Protein AF-A0A3D4JL35-F1 (afdb_monomer_lite)

Radius of gyration: 19.4 Å; chains: 1; bounding box: 45×42×51 Å

pLDDT: mean 91.34, std 10.01, range [39.38, 97.75]

Structure (mmCIF, N/CA/C/O backbone):
data_AF-A0A3D4JL35-F1
#
_entry.id   AF-A0A3D4JL35-F1
#
loop_
_atom_site.group_PDB
_atom_site.id
_atom_site.type_symbol
_atom_site.label_atom_id
_atom_site.label_alt_id
_atom_site.label_comp_id
_atom_site.label_asym_id
_atom_site.label_entity_id
_atom_site.label_seq_id
_atom_site.pdbx_PDB_ins_code
_atom_site.Cartn_x
_atom_site.Cartn_y
_atom_site.Cartn_z
_atom_site.occupancy
_atom_site.B_iso_or_equiv
_atom_site.auth_seq_id
_atom_site.auth_comp_id
_atom_site.auth_asym_id
_atom_site.auth_atom_id
_atom_site.pdbx_PDB_model_num
ATOM 1 N N . MET A 1 1 ? 14.266 -3.239 -9.243 1.00 70.69 1 MET A N 1
ATOM 2 C CA . MET A 1 1 ? 14.000 -3.705 -10.626 1.00 70.69 1 MET A CA 1
ATOM 3 C C . MET A 1 1 ? 14.987 -4.742 -11.159 1.00 70.69 1 MET A C 1
ATOM 5 O O . MET A 1 1 ? 14.620 -5.455 -12.073 1.00 70.69 1 MET A O 1
ATOM 9 N N . ARG A 1 2 ? 16.216 -4.878 -10.637 1.00 76.56 2 ARG A N 1
ATOM 10 C CA . ARG A 1 2 ? 17.140 -5.923 -11.131 1.00 76.56 2 ARG A CA 1
ATOM 11 C C . ARG A 1 2 ? 16.780 -7.346 -10.683 1.00 76.56 2 ARG A C 1
ATOM 13 O O . ARG A 1 2 ? 17.240 -8.297 -11.294 1.00 76.56 2 ARG A O 1
ATOM 20 N N . MET A 1 3 ? 15.980 -7.467 -9.623 1.00 84.62 3 MET A N 1
ATOM 21 C CA . MET A 1 3 ? 15.571 -8.744 -9.025 1.00 84.62 3 MET A CA 1
ATOM 22 C C . MET A 1 3 ? 14.123 -9.144 -9.347 1.00 84.62 3 MET A C 1
ATOM 24 O O . MET A 1 3 ? 13.711 -10.226 -8.957 1.00 84.62 3 MET A O 1
ATOM 28 N N . ILE A 1 4 ? 13.348 -8.281 -10.016 1.00 88.88 4 ILE A N 1
ATOM 29 C CA . ILE A 1 4 ? 11.977 -8.611 -10.428 1.00 88.88 4 ILE A CA 1
ATOM 30 C C . ILE A 1 4 ? 12.036 -9.252 -11.813 1.00 88.88 4 ILE A C 1
ATOM 32 O O . ILE A 1 4 ? 12.689 -8.719 -12.714 1.00 88.88 4 ILE A O 1
ATOM 36 N N . ASP A 1 5 ? 11.390 -10.399 -11.977 1.00 90.56 5 ASP A N 1
ATOM 37 C CA . ASP A 1 5 ? 11.264 -11.044 -13.277 1.00 90.56 5 ASP A CA 1
ATOM 38 C C . ASP A 1 5 ? 10.163 -10.382 -14.127 1.00 90.56 5 ASP A C 1
ATOM 40 O O . ASP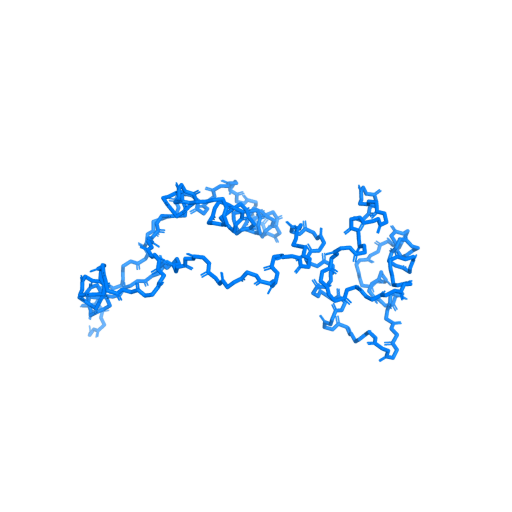 A 1 5 ? 9.439 -9.479 -13.695 1.00 90.56 5 ASP A O 1
ATOM 44 N N . ARG A 1 6 ? 10.069 -10.811 -15.387 1.00 91.12 6 ARG A N 1
ATOM 45 C CA . ARG A 1 6 ? 9.145 -10.226 -16.360 1.00 91.12 6 ARG A CA 1
ATOM 46 C C . ARG A 1 6 ? 7.685 -10.491 -16.010 1.00 91.12 6 ARG A C 1
ATOM 48 O O . ARG A 1 6 ? 6.871 -9.590 -16.201 1.00 91.12 6 ARG A O 1
ATOM 55 N N . ASP A 1 7 ? 7.365 -11.693 -15.557 1.00 91.88 7 ASP A N 1
ATOM 56 C CA . ASP A 1 7 ? 5.985 -12.120 -15.351 1.00 91.88 7 ASP A CA 1
ATOM 57 C C . ASP A 1 7 ? 5.420 -11.420 -14.117 1.00 91.88 7 ASP A C 1
ATOM 59 O O . ASP A 1 7 ? 4.342 -10.829 -14.182 1.00 91.88 7 ASP A O 1
ATOM 63 N N . THR A 1 8 ? 6.224 -11.326 -13.054 1.00 93.12 8 THR A N 1
ATOM 64 C CA . THR A 1 8 ? 5.903 -10.503 -11.884 1.00 93.12 8 THR A CA 1
ATOM 65 C C . THR A 1 8 ? 5.702 -9.038 -12.276 1.00 93.12 8 THR A C 1
ATOM 67 O O . THR A 1 8 ? 4.757 -8.398 -11.824 1.00 93.12 8 THR A O 1
ATOM 70 N N . LEU A 1 9 ? 6.544 -8.483 -13.156 1.00 95.19 9 LEU A N 1
ATOM 71 C CA . LEU A 1 9 ? 6.396 -7.098 -13.607 1.00 95.19 9 LEU A CA 1
ATOM 72 C C . LEU A 1 9 ? 5.150 -6.880 -14.482 1.00 95.19 9 LEU A C 1
ATOM 74 O O . LEU A 1 9 ? 4.535 -5.816 -14.415 1.00 95.19 9 LEU A O 1
ATOM 78 N N . ALA A 1 10 ? 4.768 -7.866 -15.293 1.00 95.31 10 ALA A N 1
ATOM 79 C CA . ALA A 1 10 ? 3.544 -7.828 -16.089 1.00 95.31 10 ALA A CA 1
ATOM 80 C C . ALA A 1 10 ? 2.278 -7.892 -15.217 1.00 95.31 10 ALA A C 1
ATOM 82 O O . ALA A 1 10 ? 1.225 -7.414 -15.646 1.00 95.31 10 ALA A O 1
ATOM 83 N N . ASP A 1 11 ? 2.381 -8.431 -14.002 1.00 96.06 11 ASP A N 1
ATOM 84 C CA . ASP A 1 11 ? 1.311 -8.477 -13.003 1.00 96.06 11 ASP A CA 1
ATOM 85 C C . ASP A 1 11 ? 1.215 -7.202 -12.139 1.00 96.06 11 ASP A C 1
ATOM 87 O O . ASP A 1 11 ? 0.283 -7.029 -11.357 1.00 96.06 11 ASP A O 1
ATOM 91 N N . VAL A 1 12 ? 2.128 -6.241 -12.303 1.00 97.38 12 VAL A N 1
ATOM 92 C CA . VAL A 1 12 ? 2.039 -4.954 -11.599 1.00 97.38 12 VAL A CA 1
ATOM 93 C C . VAL A 1 12 ? 0.896 -4.102 -12.183 1.00 97.38 12 VAL A C 1
ATOM 95 O O . VAL A 1 12 ? 0.734 -4.030 -13.412 1.00 97.38 12 VAL A O 1
ATOM 98 N N . PRO A 1 13 ? 0.109 -3.400 -11.343 1.00 96.94 13 PRO A N 1
ATOM 99 C CA . PRO A 1 13 ? -0.892 -2.441 -11.792 1.00 96.94 13 PRO A CA 1
ATOM 100 C C . PRO A 1 13 ? -0.373 -1.440 -12.824 1.00 96.94 13 PRO A C 1
ATOM 102 O O . PRO A 1 13 ? 0.784 -1.029 -12.789 1.00 96.94 13 PRO A O 1
ATOM 105 N N . ASP A 1 14 ? -1.246 -1.007 -13.736 1.00 95.44 14 ASP A N 1
ATOM 106 C CA . ASP A 1 14 ? -0.939 -0.049 -14.811 1.00 95.44 14 ASP A CA 1
ATOM 107 C C . ASP A 1 14 ? 0.121 -0.517 -15.849 1.00 95.44 14 ASP A C 1
ATOM 109 O O . ASP A 1 14 ? 0.342 0.185 -16.847 1.00 95.44 14 ASP A O 1
ATOM 113 N N . VAL A 1 15 ? 0.738 -1.700 -15.695 1.00 95.94 15 VAL A N 1
ATOM 114 C CA . VAL A 1 15 ? 1.639 -2.290 -16.701 1.00 95.94 15 VAL A CA 1
ATOM 115 C C . VAL A 1 15 ? 0.818 -2.960 -17.804 1.00 95.94 15 VAL A C 1
ATOM 117 O O . VAL A 1 15 ? 0.216 -4.024 -17.627 1.00 95.94 15 VAL A O 1
ATOM 120 N N . GLY A 1 16 ? 0.773 -2.303 -18.964 1.00 92.00 16 GLY A N 1
ATOM 121 C CA . GLY A 1 16 ? 0.221 -2.865 -20.195 1.00 92.00 16 GLY A CA 1
ATOM 122 C C . GLY A 1 16 ? 1.288 -3.571 -21.033 1.00 92.00 16 GLY A C 1
ATOM 123 O O . GLY A 1 16 ? 2.472 -3.265 -20.911 1.00 92.00 16 GLY A O 1
ATOM 124 N N . GLN A 1 17 ? 0.838 -4.446 -21.938 1.00 87.12 17 GLN A N 1
ATOM 125 C CA . GLN A 1 17 ? 1.689 -5.283 -22.790 1.00 87.12 17 GLN A CA 1
ATOM 126 C C . GLN A 1 17 ? 2.870 -4.513 -23.402 1.00 87.12 17 GLN A C 1
ATOM 128 O O . GLN A 1 17 ? 2.688 -3.464 -24.035 1.00 87.12 17 GLN A O 1
ATOM 133 N N . GLY A 1 18 ? 4.074 -5.056 -23.231 1.00 90.12 18 GLY A N 1
ATOM 134 C CA . GLY A 1 18 ? 5.307 -4.528 -23.799 1.00 90.12 18 GLY A CA 1
ATOM 135 C C . GLY A 1 18 ? 6.045 -3.523 -22.907 1.00 90.12 18 GLY A C 1
ATOM 136 O O . GLY A 1 18 ? 7.228 -3.261 -23.146 1.00 90.12 18 GLY A O 1
ATOM 137 N N . LEU A 1 19 ? 5.396 -2.946 -21.886 1.00 94.81 19 LEU A N 1
ATOM 138 C CA . LEU A 1 19 ? 6.039 -1.966 -21.005 1.00 94.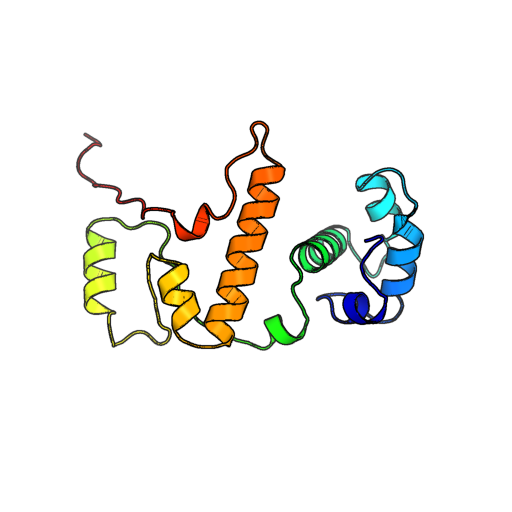81 19 LEU A CA 1
ATOM 139 C C . LEU A 1 19 ? 7.071 -2.625 -20.079 1.00 94.81 19 LEU A C 1
ATOM 141 O O . LEU A 1 19 ? 8.110 -2.023 -19.808 1.00 94.81 19 LEU A O 1
ATOM 145 N N . GLU A 1 20 ? 6.830 -3.867 -19.669 1.00 94.75 20 GLU A N 1
ATOM 146 C CA . GLU A 1 20 ? 7.726 -4.695 -18.865 1.00 94.75 20 GLU A CA 1
ATOM 147 C C . GLU A 1 20 ? 9.134 -4.778 -19.482 1.00 94.75 20 GLU A C 1
ATOM 149 O O . GLU A 1 20 ? 10.132 -4.548 -18.799 1.00 94.75 20 GLU A O 1
ATOM 154 N N . TYR A 1 21 ? 9.238 -4.948 -20.806 1.00 93.44 21 TYR A N 1
ATOM 155 C CA . TYR A 1 21 ? 10.525 -4.952 -21.514 1.00 93.44 21 TYR A CA 1
ATOM 156 C C . TYR A 1 21 ? 11.242 -3.606 -21.432 1.00 93.44 21 TYR A C 1
ATOM 158 O O . TYR A 1 21 ? 12.468 -3.549 -21.327 1.00 93.44 21 TYR A O 1
ATOM 166 N N . ARG A 1 22 ? 10.488 -2.506 -21.506 1.00 94.62 22 ARG A N 1
ATOM 167 C CA . ARG A 1 22 ? 11.052 -1.157 -21.443 1.00 94.62 22 ARG A CA 1
ATOM 168 C C . ARG A 1 22 ? 11.559 -0.838 -20.042 1.00 94.62 22 ARG A C 1
ATOM 170 O O . ARG A 1 22 ? 12.624 -0.245 -19.920 1.00 94.62 22 ARG A O 1
ATOM 177 N N . ILE A 1 23 ? 10.826 -1.248 -19.010 1.00 95.25 23 ILE A N 1
ATOM 178 C CA . ILE A 1 23 ? 11.225 -1.084 -17.608 1.00 95.25 23 ILE A CA 1
ATOM 179 C C . ILE A 1 23 ? 12.486 -1.904 -17.309 1.00 95.25 23 ILE A C 1
ATOM 181 O O . ILE A 1 23 ? 13.413 -1.373 -16.701 1.00 95.25 23 ILE A O 1
ATOM 185 N N . ILE A 1 24 ? 12.562 -3.155 -17.784 1.00 93.94 24 ILE A N 1
ATOM 186 C CA . ILE A 1 24 ? 13.766 -3.987 -17.635 1.00 93.94 24 ILE A CA 1
ATOM 187 C C . ILE A 1 24 ? 14.965 -3.316 -18.312 1.00 93.94 24 ILE A C 1
ATOM 189 O O . ILE A 1 24 ? 16.016 -3.186 -17.688 1.00 93.94 24 ILE A O 1
ATOM 193 N N . LYS A 1 25 ? 14.809 -2.811 -19.545 1.00 93.75 25 LYS A N 1
ATOM 194 C CA . LYS A 1 25 ? 15.876 -2.060 -20.232 1.00 93.75 25 LYS A CA 1
ATOM 195 C C . LYS A 1 25 ? 16.289 -0.805 -19.465 1.00 93.75 25 LYS A C 1
ATOM 197 O O . LYS A 1 25 ? 17.474 -0.544 -19.338 1.00 93.75 25 LYS A O 1
ATOM 202 N N . ALA A 1 26 ? 15.334 -0.069 -18.902 1.00 94.25 26 ALA A N 1
ATOM 203 C CA . ALA A 1 26 ? 15.612 1.128 -18.113 1.00 94.25 26 ALA A CA 1
ATOM 204 C C . ALA A 1 26 ? 16.320 0.835 -16.774 1.00 94.25 26 ALA A C 1
ATOM 206 O O . ALA A 1 26 ? 16.835 1.754 -16.148 1.00 94.25 26 ALA A O 1
ATOM 207 N N . SER A 1 27 ? 16.363 -0.420 -16.309 1.00 89.88 27 SER A N 1
ATOM 208 C CA . SER A 1 27 ? 17.013 -0.786 -15.037 1.00 89.88 27 SER A CA 1
ATOM 209 C C . SER A 1 27 ? 18.544 -0.644 -15.047 1.00 89.88 27 SER A C 1
ATOM 211 O O . SER A 1 27 ? 19.182 -0.747 -13.991 1.00 89.88 27 SER A O 1
ATOM 213 N N . THR A 1 28 ? 19.134 -0.404 -16.223 1.00 91.12 28 THR A N 1
ATOM 214 C CA . THR A 1 28 ? 20.559 -0.092 -16.389 1.00 91.12 28 THR A CA 1
ATOM 215 C C . THR A 1 28 ? 20.875 1.384 -16.152 1.00 91.12 28 THR A C 1
ATOM 217 O O . THR A 1 28 ? 22.047 1.727 -16.028 1.00 91.12 28 THR A O 1
ATOM 220 N N . GLU A 1 29 ? 19.863 2.255 -16.092 1.00 95.25 29 GLU A N 1
ATOM 221 C CA . GLU A 1 29 ? 20.046 3.685 -15.838 1.00 95.25 29 GLU A CA 1
ATOM 222 C C . GLU A 1 29 ? 20.621 3.943 -14.437 1.00 95.25 29 GLU A C 1
ATOM 224 O O . GLU A 1 29 ? 20.365 3.208 -13.481 1.00 95.25 29 GLU A O 1
ATOM 229 N N . ASN A 1 30 ? 21.401 5.018 -14.309 1.00 93.00 30 ASN A N 1
ATOM 230 C CA . ASN A 1 30 ? 22.135 5.361 -13.085 1.00 93.00 30 ASN A CA 1
ATOM 231 C C . ASN A 1 30 ? 21.360 6.266 -12.112 1.00 93.00 30 ASN A C 1
ATOM 233 O O . ASN A 1 30 ? 21.872 6.603 -11.047 1.00 93.00 30 ASN A O 1
ATOM 237 N N . SER A 1 31 ? 20.142 6.678 -12.467 1.00 94.62 31 SER A N 1
ATOM 238 C CA . SER A 1 31 ? 19.281 7.484 -11.606 1.00 94.62 31 SER A CA 1
ATOM 239 C C . SER A 1 31 ? 17.810 7.156 -11.838 1.00 94.62 31 SER A C 1
ATOM 241 O O . SER A 1 31 ? 17.399 6.796 -12.946 1.00 94.62 31 SER A O 1
ATOM 243 N N . LEU A 1 32 ? 16.994 7.323 -10.793 1.00 92.94 32 LEU A N 1
ATOM 244 C CA . LEU A 1 32 ? 15.547 7.125 -10.886 1.00 92.94 32 LEU A CA 1
ATOM 245 C C . LEU A 1 32 ? 14.914 8.089 -11.900 1.00 92.94 32 LEU A C 1
ATOM 247 O O . LEU A 1 32 ? 13.995 7.717 -12.626 1.00 92.94 32 LEU A O 1
ATOM 251 N N . GLU A 1 33 ? 15.421 9.320 -11.988 1.00 95.81 33 GLU A N 1
ATOM 252 C CA . GLU A 1 33 ? 14.932 10.304 -12.951 1.00 95.81 33 GLU A CA 1
ATOM 253 C C . GLU A 1 33 ? 15.206 9.874 -14.398 1.00 95.81 33 GLU A C 1
ATOM 255 O O . GLU A 1 33 ? 14.288 9.902 -15.223 1.00 95.81 33 GLU A O 1
ATOM 260 N N . ASN A 1 34 ? 16.429 9.429 -14.703 1.00 96.12 34 ASN A N 1
ATOM 261 C CA . ASN A 1 34 ? 16.791 8.944 -16.038 1.00 96.12 34 ASN A CA 1
ATOM 262 C C . ASN A 1 34 ? 16.006 7.682 -16.393 1.00 96.12 34 ASN A C 1
ATOM 264 O O . ASN A 1 34 ? 15.432 7.603 -17.479 1.00 96.12 34 ASN A O 1
ATOM 268 N N . MET A 1 35 ? 15.861 6.759 -15.439 1.00 95.69 35 MET A N 1
ATOM 269 C CA . MET A 1 35 ? 15.016 5.577 -15.587 1.00 95.69 35 MET A CA 1
ATOM 270 C C . MET A 1 35 ? 13.574 5.952 -15.956 1.00 95.69 35 MET A C 1
ATOM 272 O O . MET A 1 35 ? 13.023 5.455 -16.940 1.00 95.69 35 MET A O 1
ATOM 276 N N . MET A 1 36 ? 12.952 6.870 -15.212 1.00 96.62 36 MET A N 1
ATOM 277 C CA . MET A 1 36 ? 11.584 7.316 -15.489 1.00 96.62 36 MET A CA 1
ATOM 278 C C . MET A 1 36 ? 11.459 8.028 -16.845 1.00 96.62 36 MET A C 1
ATOM 280 O O . MET A 1 36 ? 10.486 7.800 -17.569 1.00 96.62 36 MET A O 1
ATOM 284 N N . LYS A 1 37 ? 12.439 8.864 -17.220 1.00 96.56 37 LYS A N 1
ATOM 285 C CA . LYS A 1 37 ? 12.493 9.517 -18.540 1.00 96.56 37 LYS A CA 1
ATOM 286 C C . LYS A 1 37 ? 12.613 8.496 -19.672 1.00 96.56 37 LYS A C 1
ATOM 288 O O . LYS A 1 37 ? 11.918 8.639 -20.673 1.00 96.56 37 LYS A O 1
ATOM 293 N N . TYR A 1 38 ? 13.416 7.449 -19.494 1.00 96.38 38 TYR A N 1
ATOM 294 C CA . TYR A 1 38 ? 13.567 6.366 -20.467 1.00 96.38 38 TYR A CA 1
ATOM 295 C C . TYR A 1 38 ? 12.249 5.605 -20.682 1.00 96.38 38 TYR A C 1
ATOM 297 O O . TYR A 1 38 ? 11.850 5.315 -21.818 1.00 96.38 38 TYR A O 1
ATOM 305 N N . ILE A 1 39 ? 11.536 5.296 -19.593 1.00 96.50 39 ILE A N 1
ATOM 306 C CA . ILE A 1 39 ? 10.255 4.569 -19.627 1.00 96.50 39 ILE A CA 1
ATOM 307 C C . ILE A 1 39 ? 9.142 5.422 -20.258 1.00 96.50 39 ILE A C 1
ATOM 309 O O . ILE A 1 39 ? 8.247 4.879 -20.911 1.00 96.50 39 ILE A O 1
ATOM 313 N N . LYS A 1 40 ? 9.193 6.750 -20.094 1.00 96.75 40 LYS A N 1
ATOM 314 C CA . LYS A 1 40 ? 8.172 7.688 -20.574 1.00 96.75 40 LYS A CA 1
ATOM 315 C C . LYS A 1 40 ? 7.857 7.515 -22.058 1.00 96.75 40 LYS A C 1
ATOM 317 O O . LYS A 1 40 ? 8.725 7.508 -22.923 1.00 96.75 40 LYS A O 1
ATOM 322 N N . THR A 1 41 ? 6.560 7.471 -22.352 1.00 94.88 41 THR A N 1
ATOM 323 C CA . THR A 1 41 ? 6.013 7.529 -23.714 1.00 94.88 41 THR A CA 1
ATOM 324 C C . THR A 1 41 ? 4.757 8.402 -23.726 1.00 94.88 41 THR A C 1
ATOM 326 O O . THR A 1 41 ? 4.281 8.830 -22.673 1.00 94.88 41 THR A O 1
ATOM 329 N N . LYS A 1 42 ? 4.165 8.641 -24.905 1.00 93.75 42 LYS A N 1
ATOM 330 C CA . LYS A 1 42 ? 2.860 9.320 -25.008 1.00 93.75 42 LYS A CA 1
ATOM 331 C C . LYS A 1 42 ? 1.749 8.562 -24.259 1.00 93.75 42 LYS A C 1
ATOM 333 O O . LYS A 1 42 ? 0.895 9.192 -23.647 1.00 93.75 42 LYS A O 1
ATOM 338 N N . ARG A 1 43 ? 1.784 7.222 -24.271 1.00 93.38 43 ARG A N 1
ATOM 339 C CA . ARG A 1 43 ? 0.796 6.347 -23.605 1.00 93.38 43 ARG A CA 1
ATOM 340 C C . ARG A 1 43 ? 0.993 6.258 -22.085 1.00 93.38 43 ARG A C 1
ATOM 342 O O . ARG A 1 43 ? 0.033 6.013 -21.356 1.00 93.38 43 ARG A O 1
ATOM 349 N N . TYR A 1 44 ? 2.221 6.454 -21.607 1.00 95.88 44 TYR A N 1
ATOM 350 C CA . TYR A 1 44 ? 2.590 6.308 -20.198 1.00 95.88 44 TYR A CA 1
ATOM 351 C C . TYR A 1 44 ? 3.097 7.646 -19.634 1.00 95.88 44 TYR A C 1
ATOM 353 O O . TYR A 1 44 ? 4.290 7.951 -19.740 1.00 95.88 44 TYR A O 1
ATOM 361 N N . PRO A 1 45 ? 2.199 8.478 -19.062 1.00 96.25 45 PRO A N 1
ATOM 362 C CA . PRO A 1 45 ? 2.582 9.733 -18.424 1.00 96.25 45 PRO A CA 1
ATOM 363 C C . PRO A 1 45 ? 3.394 9.486 -17.146 1.00 96.25 45 PRO A C 1
ATOM 365 O O . PRO A 1 45 ? 3.347 8.408 -16.555 1.00 96.25 45 PRO A O 1
ATOM 368 N N . MET A 1 46 ? 4.114 10.514 -16.688 1.00 97.31 46 MET A N 1
ATOM 369 C CA . MET A 1 46 ? 5.066 10.389 -15.577 1.00 97.31 46 MET A CA 1
ATOM 370 C C . MET A 1 46 ? 4.403 9.940 -14.266 1.00 97.31 46 MET A C 1
ATOM 372 O O . MET A 1 46 ? 4.963 9.126 -13.540 1.00 97.31 46 MET A O 1
ATOM 376 N N . SER A 1 47 ? 3.188 10.417 -13.981 1.00 97.44 47 SER A N 1
ATOM 377 C CA . SER A 1 47 ? 2.414 10.002 -12.803 1.00 97.44 47 SER A CA 1
ATOM 378 C C . SER A 1 47 ? 2.081 8.509 -12.816 1.00 97.44 47 SER A C 1
ATOM 380 O O . SER A 1 47 ? 2.216 7.849 -11.790 1.00 97.44 47 SER A O 1
ATOM 382 N N . ARG A 1 48 ? 1.716 7.954 -13.979 1.00 96.88 48 ARG A N 1
ATOM 383 C CA . ARG A 1 48 ? 1.471 6.513 -14.138 1.00 96.88 48 ARG A CA 1
ATOM 384 C C . ARG A 1 48 ? 2.754 5.710 -13.934 1.00 96.88 48 ARG A C 1
ATOM 386 O O . ARG A 1 48 ? 2.730 4.711 -13.234 1.00 96.88 48 ARG A O 1
ATOM 393 N N . ILE A 1 49 ? 3.879 6.174 -14.477 1.00 97.62 49 ILE A N 1
ATOM 394 C CA . ILE A 1 49 ? 5.180 5.509 -14.291 1.00 97.62 49 ILE A CA 1
ATOM 395 C C . ILE A 1 49 ? 5.567 5.474 -12.814 1.00 97.62 49 ILE A C 1
ATOM 397 O O . ILE A 1 49 ? 5.940 4.418 -12.319 1.00 97.62 49 ILE A O 1
ATOM 401 N N . ARG A 1 50 ? 5.415 6.587 -12.085 1.00 97.38 50 ARG A N 1
ATOM 402 C CA . ARG A 1 50 ? 5.670 6.625 -10.636 1.00 97.38 50 ARG A CA 1
ATOM 403 C C . ARG A 1 50 ? 4.827 5.596 -9.880 1.00 97.38 50 ARG A C 1
ATOM 405 O O . ARG A 1 50 ? 5.378 4.872 -9.060 1.00 97.38 50 ARG A O 1
ATOM 412 N N . ARG A 1 51 ? 3.529 5.484 -10.193 1.00 97.31 51 ARG A N 1
ATOM 413 C CA . ARG A 1 51 ? 2.652 4.470 -9.582 1.00 97.31 51 ARG A CA 1
ATOM 414 C C . ARG A 1 51 ? 3.081 3.044 -9.904 1.00 97.31 51 ARG A C 1
ATOM 416 O O . ARG A 1 51 ? 3.092 2.225 -8.996 1.00 97.31 51 ARG A O 1
AT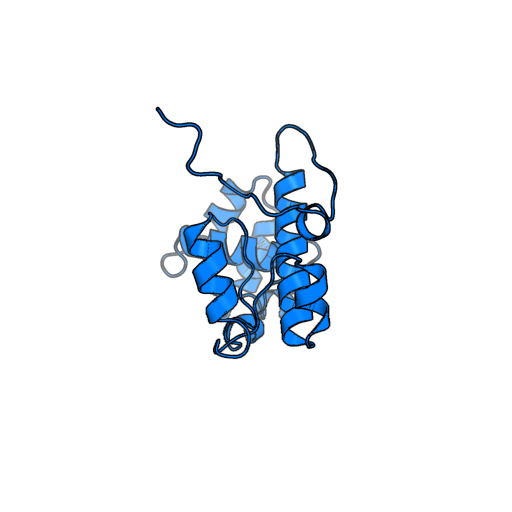OM 423 N N . ILE A 1 52 ? 3.464 2.760 -11.151 1.00 96.94 52 ILE A N 1
ATOM 424 C CA . ILE A 1 52 ? 3.977 1.442 -11.556 1.00 96.94 52 ILE A CA 1
ATOM 425 C C . ILE A 1 52 ? 5.226 1.090 -10.748 1.00 96.94 52 ILE A C 1
ATOM 427 O O . ILE A 1 52 ? 5.299 0.015 -10.165 1.00 96.94 52 ILE A O 1
ATOM 431 N N . LEU A 1 53 ? 6.205 2.000 -10.691 1.00 96.19 53 LEU A N 1
ATOM 432 C CA . LEU A 1 53 ? 7.457 1.756 -9.974 1.00 96.19 53 LEU A CA 1
ATOM 433 C C . LEU A 1 53 ? 7.219 1.565 -8.471 1.00 96.19 53 LEU A C 1
ATOM 435 O O . LEU A 1 53 ? 7.838 0.688 -7.878 1.00 96.19 53 LEU A O 1
ATOM 439 N N . LEU A 1 54 ? 6.311 2.344 -7.874 1.00 96.12 54 LEU A N 1
ATOM 440 C CA . LEU A 1 54 ? 5.946 2.215 -6.464 1.00 96.12 54 LEU A CA 1
ATOM 441 C C . LEU A 1 54 ? 5.200 0.905 -6.184 1.00 96.12 54 LEU A C 1
ATOM 443 O O . LEU A 1 54 ? 5.535 0.206 -5.238 1.00 96.12 54 LEU A O 1
ATOM 447 N N . SER A 1 55 ? 4.243 0.539 -7.038 1.00 97.38 55 SER A N 1
ATOM 448 C CA . SER A 1 55 ? 3.498 -0.722 -6.922 1.00 97.38 55 SER A CA 1
ATOM 449 C C . SER A 1 55 ? 4.437 -1.920 -7.046 1.00 97.38 55 SER A C 1
ATOM 451 O O . SER A 1 55 ? 4.366 -2.834 -6.236 1.00 97.38 55 SER A O 1
ATOM 453 N N . ALA A 1 56 ? 5.380 -1.878 -7.991 1.00 96.12 56 ALA A N 1
ATOM 454 C CA . ALA A 1 56 ? 6.410 -2.903 -8.141 1.00 96.12 56 ALA A CA 1
ATOM 455 C C . ALA A 1 56 ? 7.367 -2.963 -6.941 1.00 96.12 56 ALA A C 1
ATOM 457 O O . ALA A 1 56 ? 7.824 -4.045 -6.587 1.00 96.12 56 ALA A O 1
ATOM 458 N N . LEU A 1 57 ? 7.693 -1.814 -6.336 1.00 95.19 57 LEU A N 1
ATOM 459 C CA . LEU A 1 57 ? 8.548 -1.745 -5.153 1.00 95.19 57 LEU A CA 1
ATOM 460 C C . LEU A 1 57 ? 7.859 -2.350 -3.928 1.00 95.19 57 LEU A C 1
ATOM 462 O O . LEU A 1 57 ? 8.489 -3.141 -3.244 1.00 95.19 57 LEU A O 1
ATOM 466 N N . ILE A 1 58 ? 6.596 -1.990 -3.680 1.00 95.81 58 ILE A N 1
ATOM 467 C CA . ILE A 1 58 ? 5.790 -2.467 -2.541 1.00 95.81 58 ILE A CA 1
ATOM 468 C C . ILE A 1 58 ? 5.307 -3.914 -2.765 1.00 95.81 58 ILE A C 1
ATOM 470 O O . ILE A 1 58 ? 5.027 -4.640 -1.818 1.00 95.81 58 ILE A O 1
ATOM 474 N N . GLY A 1 59 ? 5.228 -4.360 -4.020 1.00 96.31 59 GLY A N 1
ATOM 475 C CA . GLY A 1 59 ? 4.741 -5.691 -4.381 1.00 96.31 59 GLY A CA 1
ATOM 476 C C . GLY A 1 59 ? 3.222 -5.769 -4.544 1.00 96.31 59 GLY A C 1
ATOM 477 O O . GLY A 1 59 ? 2.647 -6.828 -4.303 1.00 96.31 59 GLY A O 1
ATOM 478 N N . ILE A 1 60 ? 2.569 -4.671 -4.940 1.00 97.50 60 ILE A N 1
ATOM 479 C CA . ILE A 1 60 ? 1.142 -4.641 -5.298 1.00 97.50 60 ILE A CA 1
ATOM 480 C C . ILE A 1 60 ? 0.956 -5.279 -6.681 1.00 97.50 60 ILE A C 1
ATOM 482 O O . ILE A 1 60 ? 1.669 -4.942 -7.631 1.00 97.50 60 ILE A O 1
ATOM 486 N N . ARG A 1 61 ? -0.030 -6.168 -6.789 1.00 97.06 61 ARG A N 1
ATOM 487 C CA . ARG A 1 61 ? -0.411 -6.930 -7.984 1.00 97.06 61 ARG A CA 1
ATOM 488 C C . ARG A 1 61 ? -1.762 -6.473 -8.523 1.00 97.06 61 ARG A C 1
ATOM 490 O O . ARG A 1 61 ? -2.532 -5.820 -7.823 1.00 97.06 61 ARG A O 1
ATOM 497 N N . LYS A 1 62 ? -2.078 -6.825 -9.771 1.00 97.12 62 LYS A N 1
ATOM 498 C CA . LYS A 1 62 ? -3.379 -6.512 -10.388 1.00 97.12 62 LYS A CA 1
ATOM 499 C C . LYS A 1 62 ? -4.543 -7.110 -9.604 1.00 97.12 62 LYS A C 1
ATOM 501 O O . LYS A 1 62 ? -5.526 -6.411 -9.395 1.00 97.12 62 LYS A O 1
ATOM 506 N N . SER A 1 63 ? -4.389 -8.337 -9.110 1.00 96.44 63 SER A N 1
ATOM 507 C CA . SER A 1 63 ? -5.407 -9.011 -8.296 1.00 96.44 63 SER A CA 1
ATOM 508 C C . SER A 1 63 ? -5.735 -8.268 -6.998 1.00 96.44 63 SER A C 1
ATOM 510 O O . SER A 1 63 ? -6.865 -8.337 -6.529 1.00 96.44 63 SER A O 1
ATOM 512 N N . ASP A 1 64 ? -4.778 -7.520 -6.430 1.00 97.31 64 ASP A N 1
ATOM 513 C CA . ASP A 1 64 ? -5.022 -6.700 -5.235 1.00 97.31 64 ASP A CA 1
ATOM 514 C C . ASP A 1 64 ? -5.931 -5.487 -5.543 1.00 97.31 64 ASP A C 1
ATOM 516 O O . ASP A 1 64 ? -6.373 -4.798 -4.633 1.00 97.31 64 ASP A O 1
ATOM 520 N N . LEU A 1 65 ? -6.210 -5.166 -6.812 1.00 95.62 65 LEU A N 1
ATOM 521 C CA . LEU A 1 65 ? -7.145 -4.092 -7.178 1.00 95.62 65 LEU A CA 1
ATOM 522 C C . LEU A 1 65 ? -8.583 -4.579 -7.367 1.00 95.62 65 LEU A C 1
ATOM 524 O O . LEU A 1 65 ? -9.501 -3.760 -7.362 1.00 95.62 65 LEU A O 1
ATOM 528 N N . ASP A 1 66 ? -8.775 -5.888 -7.524 1.00 96.00 66 ASP A N 1
ATOM 529 C CA . ASP A 1 66 ? -10.099 -6.499 -7.673 1.00 96.00 66 ASP A CA 1
ATOM 530 C C . ASP A 1 66 ? -10.790 -6.708 -6.313 1.00 96.00 66 ASP A C 1
ATOM 532 O O . ASP A 1 66 ? -11.995 -6.957 -6.243 1.00 96.00 66 ASP A O 1
ATOM 536 N N . ILE A 1 67 ? -10.029 -6.592 -5.222 1.00 95.56 67 ILE A N 1
ATOM 537 C CA . ILE A 1 67 ? -10.497 -6.775 -3.851 1.00 95.56 67 ILE A CA 1
ATOM 538 C C . ILE A 1 67 ? -10.881 -5.403 -3.273 1.00 95.56 67 ILE A C 1
ATOM 540 O O . ILE A 1 67 ? -10.099 -4.450 -3.275 1.00 95.56 67 ILE A O 1
ATOM 544 N N . LEU A 1 68 ? -12.116 -5.290 -2.775 1.00 94.56 68 LEU A N 1
ATOM 545 C CA . LEU A 1 68 ? -12.542 -4.112 -2.015 1.00 94.56 68 LEU A CA 1
ATOM 546 C C . LEU A 1 68 ? -11.761 -4.034 -0.693 1.00 94.56 68 LEU A C 1
ATOM 548 O O . LEU A 1 68 ? -11.426 -5.084 -0.147 1.00 94.56 68 LEU A O 1
ATOM 552 N N . PRO A 1 69 ? -11.508 -2.829 -0.142 1.00 93.69 69 PRO A N 1
ATOM 553 C CA . PRO A 1 69 ? -10.752 -2.677 1.098 1.00 93.69 69 PRO A CA 1
ATOM 554 C C . PRO A 1 69 ? -11.266 -3.618 2.202 1.00 93.69 69 PRO A C 1
ATOM 556 O O . PRO A 1 69 ? -12.428 -3.491 2.602 1.00 93.69 69 PRO A O 1
ATOM 559 N N . PRO A 1 70 ? -10.436 -4.559 2.690 1.00 96.00 70 PRO A N 1
ATOM 560 C CA . PRO A 1 70 ? -10.912 -5.624 3.570 1.00 96.00 70 PRO A CA 1
ATOM 561 C C . PRO A 1 70 ? -11.144 -5.134 5.007 1.00 96.00 70 PRO A C 1
ATOM 563 O O . PRO A 1 70 ? -11.875 -5.762 5.768 1.00 96.00 70 PRO A O 1
ATOM 566 N N . TYR A 1 71 ? -10.573 -3.982 5.373 1.00 97.06 71 TYR A N 1
ATOM 567 C CA . TYR A 1 71 ? -10.757 -3.351 6.674 1.00 97.06 71 TYR A CA 1
ATOM 568 C C . TYR A 1 71 ? -10.630 -1.824 6.624 1.00 97.06 71 TYR A C 1
ATOM 570 O O . TYR A 1 71 ? -10.070 -1.247 5.691 1.00 97.06 71 TYR A O 1
ATOM 578 N N . GLY A 1 72 ? -11.096 -1.163 7.686 1.00 95.56 72 GLY A N 1
ATOM 579 C CA . GLY A 1 72 ? -10.768 0.226 8.006 1.00 95.56 72 GLY A CA 1
ATOM 580 C C . GLY A 1 72 ? -9.745 0.321 9.143 1.00 95.56 72 GLY A C 1
ATOM 581 O O . GLY A 1 72 ? -10.049 -0.040 10.281 1.00 95.56 72 GLY A O 1
ATOM 582 N N . ARG A 1 73 ? -8.543 0.845 8.874 1.00 95.12 73 ARG A N 1
ATOM 583 C CA . ARG A 1 73 ? -7.556 1.136 9.925 1.00 95.12 73 ARG A CA 1
ATOM 584 C C . ARG A 1 73 ? -7.770 2.539 10.480 1.00 95.12 73 ARG A C 1
ATOM 586 O O . ARG A 1 73 ? -7.684 3.530 9.758 1.00 95.12 73 ARG A O 1
ATOM 593 N N . ILE A 1 74 ? -8.029 2.632 11.778 1.00 94.38 74 ILE A N 1
ATOM 594 C CA . ILE A 1 74 ? -8.196 3.913 12.466 1.00 94.38 74 ILE A CA 1
ATOM 595 C C . ILE A 1 74 ? -6.815 4.427 12.878 1.00 94.38 74 ILE A C 1
ATOM 597 O O . ILE A 1 74 ? -6.181 3.864 13.769 1.00 94.38 74 ILE A O 1
ATOM 601 N N . LEU A 1 75 ? -6.371 5.512 12.246 1.00 92.69 75 LEU A N 1
ATOM 602 C CA . LEU A 1 75 ? -5.062 6.123 12.511 1.00 92.69 75 LEU A CA 1
ATOM 603 C C . LEU A 1 75 ? -5.104 7.138 13.666 1.00 92.69 75 LEU A C 1
ATOM 605 O O . LEU A 1 75 ? -4.166 7.232 14.457 1.00 92.69 75 LEU A O 1
ATOM 609 N N . ALA A 1 76 ? -6.204 7.882 13.780 1.00 91.31 76 ALA A N 1
ATOM 610 C CA . ALA A 1 76 ? -6.424 8.884 14.816 1.00 91.31 76 ALA A CA 1
ATOM 611 C C . ALA A 1 76 ? -7.922 9.072 15.076 1.00 91.31 76 ALA A C 1
ATOM 613 O O . ALA A 1 76 ? -8.746 8.836 14.189 1.00 91.31 76 ALA A O 1
ATOM 614 N N . VAL A 1 77 ? -8.272 9.506 16.287 1.00 92.88 77 VAL A N 1
ATOM 615 C CA . VAL A 1 77 ? -9.659 9.771 16.683 1.00 92.88 77 VAL A CA 1
ATOM 616 C C . VAL A 1 77 ? -9.719 10.854 17.767 1.00 92.88 77 VAL A C 1
ATOM 618 O O . VAL A 1 77 ? -8.788 11.013 18.553 1.00 92.88 77 VAL A O 1
ATOM 621 N N . ASN A 1 78 ? -10.814 11.612 17.803 1.00 93.31 78 ASN A N 1
ATOM 622 C CA . ASN A 1 78 ? -11.158 12.515 18.906 1.00 93.31 78 ASN A CA 1
ATOM 623 C C . ASN A 1 78 ? -12.321 11.937 19.735 1.00 93.31 78 ASN A C 1
ATOM 625 O O . ASN A 1 78 ? -12.835 10.861 19.424 1.00 93.31 78 ASN A O 1
ATOM 629 N N . ASP A 1 79 ? -12.769 12.648 20.768 1.00 92.75 79 ASP A N 1
ATOM 630 C CA . ASP A 1 79 ? -13.827 12.159 21.668 1.00 92.75 79 ASP A CA 1
ATOM 631 C C . ASP A 1 79 ? -15.108 11.794 20.903 1.00 92.75 79 ASP A C 1
ATOM 633 O O . ASP A 1 79 ? -15.588 10.664 20.968 1.00 92.75 79 ASP A O 1
ATOM 637 N N . ARG A 1 80 ? -15.585 12.701 20.040 1.00 94.06 80 ARG A N 1
ATOM 638 C CA . ARG A 1 80 ? -16.769 12.457 19.202 1.00 94.06 80 ARG A CA 1
ATOM 639 C C . ARG A 1 80 ? -16.583 11.270 18.250 1.00 94.06 80 ARG A C 1
ATOM 641 O O . ARG A 1 80 ? -17.517 10.509 18.015 1.00 94.06 80 ARG A O 1
ATOM 648 N N . GLY A 1 81 ? -15.402 11.125 17.656 1.00 92.44 81 GLY A N 1
ATOM 649 C CA . GLY A 1 81 ? -15.086 9.997 16.786 1.00 92.44 81 GLY A CA 1
ATOM 650 C C . GLY A 1 81 ? -15.084 8.675 17.552 1.00 92.44 81 GLY A C 1
ATOM 651 O O . GLY A 1 81 ? -15.494 7.656 17.005 1.00 92.44 81 GLY A O 1
ATOM 652 N N . THR A 1 82 ? -14.692 8.698 18.826 1.00 92.12 82 THR A N 1
ATOM 653 C CA . THR A 1 82 ? -14.716 7.521 19.702 1.00 92.12 82 THR A CA 1
ATOM 654 C C . THR A 1 82 ? -16.149 7.055 19.939 1.00 92.12 82 THR A C 1
ATOM 656 O O . THR A 1 82 ? -16.423 5.865 19.783 1.00 92.12 82 THR A O 1
ATOM 659 N N . ASP A 1 83 ? -17.076 7.983 20.198 1.00 94.44 83 ASP A N 1
ATOM 660 C CA . ASP A 1 83 ? -18.506 7.677 20.342 1.00 94.44 83 ASP A CA 1
ATOM 661 C C . ASP A 1 83 ? -19.091 7.064 19.058 1.00 94.44 83 ASP A C 1
ATOM 663 O O . ASP A 1 83 ? -19.765 6.033 19.098 1.00 94.44 83 ASP A O 1
ATOM 667 N N . ILE A 1 84 ? -18.770 7.648 17.896 1.00 94.62 84 ILE A N 1
ATOM 668 C CA . ILE A 1 84 ? -19.228 7.148 16.588 1.00 94.62 84 ILE A CA 1
ATOM 669 C C . ILE A 1 84 ? -18.701 5.732 16.326 1.00 94.62 84 ILE A C 1
ATOM 671 O O . ILE A 1 84 ? -19.449 4.858 15.887 1.00 94.62 84 ILE A O 1
ATOM 675 N N . LEU A 1 85 ? -17.418 5.480 16.596 1.00 93.62 85 LEU A N 1
ATOM 676 C CA . LEU A 1 85 ? -16.815 4.160 16.405 1.00 93.62 85 LEU A CA 1
ATOM 677 C C . LEU A 1 85 ? -17.386 3.122 17.377 1.00 93.62 85 LEU A C 1
ATOM 679 O O . LEU A 1 85 ? -17.552 1.961 16.997 1.00 93.62 85 LEU A O 1
ATOM 683 N N . ALA A 1 86 ? -17.714 3.524 18.607 1.00 93.38 86 ALA A N 1
ATOM 684 C CA . ALA A 1 86 ? -18.385 2.658 19.568 1.00 93.38 86 ALA A CA 1
ATOM 685 C C . ALA A 1 86 ? -19.776 2.244 19.067 1.00 93.38 86 ALA A C 1
ATOM 687 O O . ALA A 1 86 ? -20.119 1.063 19.130 1.00 93.38 86 ALA A O 1
ATOM 688 N N . GLU A 1 87 ? -20.545 3.180 18.503 1.00 95.06 87 GLU A N 1
ATOM 689 C CA . GLU A 1 87 ? -21.868 2.895 17.944 1.00 95.06 87 GLU A CA 1
ATOM 690 C C . GLU A 1 87 ? -21.811 2.051 16.658 1.00 95.06 87 GLU A C 1
ATOM 692 O O . GLU A 1 87 ? -22.680 1.200 16.433 1.00 95.06 87 GLU A O 1
ATOM 697 N N . ALA A 1 88 ? -20.799 2.277 15.817 1.00 94.19 88 ALA A N 1
ATOM 698 C CA . ALA A 1 88 ? -20.603 1.566 14.554 1.00 94.19 88 ALA A CA 1
ATOM 699 C C . ALA A 1 88 ? -20.133 0.114 14.742 1.00 94.19 88 ALA A C 1
ATOM 701 O O . ALA A 1 88 ? -20.227 -0.701 13.816 1.00 94.19 88 ALA A O 1
ATOM 702 N N . LYS A 1 89 ? -19.621 -0.233 15.928 1.00 91.38 89 LYS A N 1
ATOM 703 C CA . LYS A 1 89 ? -19.108 -1.571 16.224 1.00 91.38 89 LYS A CA 1
ATOM 704 C C . LYS A 1 89 ? -20.208 -2.623 16.036 1.00 91.38 89 LYS A C 1
ATOM 706 O O . LYS A 1 89 ? -21.275 -2.541 16.634 1.00 91.38 89 LYS A O 1
ATOM 711 N N . GLY A 1 90 ? -19.946 -3.615 15.185 1.00 88.56 90 GLY A N 1
ATOM 712 C CA . GLY A 1 90 ? -20.910 -4.670 14.837 1.00 88.56 90 GLY A CA 1
ATOM 713 C C . GLY A 1 90 ? -21.994 -4.263 13.828 1.00 88.56 90 GLY A C 1
ATOM 714 O O . GLY A 1 90 ? -22.797 -5.109 13.451 1.00 88.56 90 GLY A O 1
ATOM 715 N N . LYS A 1 91 ? -22.015 -3.002 13.374 1.00 93.06 91 LYS A N 1
ATOM 716 C CA . LYS A 1 91 ? -22.936 -2.496 12.337 1.00 93.06 91 LYS A CA 1
ATOM 717 C C . LYS A 1 91 ? -22.227 -2.113 11.034 1.00 93.06 91 LYS A C 1
ATOM 719 O O . LYS A 1 91 ? -22.881 -1.961 10.007 1.00 93.06 91 LYS A O 1
ATOM 724 N N . ALA A 1 92 ? -20.913 -1.892 11.081 1.00 90.31 92 ALA A N 1
ATOM 725 C CA . ALA A 1 92 ? -20.131 -1.471 9.925 1.00 90.31 92 ALA A CA 1
ATOM 726 C C . ALA A 1 92 ? -20.052 -2.557 8.840 1.00 90.31 92 ALA A C 1
ATOM 728 O O . ALA A 1 92 ? -20.003 -3.747 9.138 1.00 90.31 92 ALA A O 1
ATOM 729 N N . ALA A 1 93 ? -19.995 -2.120 7.578 1.00 91.31 93 ALA A N 1
ATOM 730 C CA . ALA A 1 93 ? -19.918 -3.003 6.412 1.00 91.31 93 ALA A CA 1
ATOM 731 C C . ALA A 1 93 ? -18.572 -3.737 6.280 1.00 91.31 93 ALA A C 1
ATOM 733 O O . ALA A 1 93 ? -18.510 -4.786 5.649 1.00 91.31 93 ALA A O 1
ATOM 734 N N . ILE A 1 94 ? -17.510 -3.181 6.869 1.00 93.62 94 ILE A N 1
ATOM 735 C CA . ILE A 1 94 ? -16.177 -3.784 6.937 1.00 93.62 94 ILE A CA 1
ATOM 736 C C . ILE A 1 94 ? -15.678 -3.747 8.385 1.00 93.62 94 ILE A C 1
ATOM 738 O O . ILE A 1 94 ? -16.042 -2.827 9.133 1.00 93.62 94 ILE A O 1
ATOM 742 N N . PRO A 1 95 ? -14.847 -4.714 8.804 1.00 95.12 95 PRO A N 1
ATOM 743 C CA . PRO A 1 95 ? -14.197 -4.657 10.103 1.00 95.12 95 PRO A CA 1
ATOM 744 C C . PRO A 1 95 ? -13.285 -3.430 10.192 1.00 95.12 95 PRO A C 1
ATOM 746 O O . PRO A 1 95 ? -12.717 -2.966 9.204 1.00 95.12 95 PRO A O 1
ATOM 749 N N . PHE A 1 96 ? -13.127 -2.898 11.399 1.00 95.62 96 PHE A N 1
ATOM 750 C CA . PHE A 1 96 ? -12.228 -1.782 11.647 1.00 95.62 96 PHE A CA 1
ATOM 751 C C . PHE A 1 96 ? -11.521 -1.935 12.989 1.00 95.62 96 PHE A C 1
ATOM 753 O O . PHE A 1 96 ? -12.092 -2.443 13.957 1.00 95.62 96 PHE A O 1
ATOM 760 N N . ALA A 1 97 ? -10.274 -1.480 13.057 1.00 94.06 97 ALA A N 1
ATOM 761 C CA . ALA A 1 97 ? -9.501 -1.449 14.291 1.00 94.06 97 ALA A CA 1
ATOM 762 C C . ALA A 1 97 ? -8.359 -0.431 14.203 1.00 94.06 97 ALA A C 1
ATOM 764 O O . ALA A 1 97 ? -8.023 0.080 13.139 1.00 94.06 97 ALA A O 1
ATOM 765 N N . THR A 1 98 ? -7.749 -0.146 15.349 1.00 93.06 98 THR A N 1
ATOM 766 C CA . THR A 1 98 ? -6.544 0.690 15.443 1.00 93.06 98 THR A CA 1
ATOM 767 C C . THR A 1 98 ? -5.265 -0.113 15.193 1.00 93.06 98 THR A C 1
ATOM 769 O O . THR A 1 98 ? -4.300 0.396 14.632 1.00 93.06 98 THR A O 1
ATOM 772 N N . SER A 1 99 ? -5.254 -1.382 15.608 1.00 93.88 99 SER A N 1
ATOM 773 C CA . SER A 1 99 ? -4.098 -2.273 15.503 1.00 93.88 99 SER A CA 1
ATOM 774 C C . SER A 1 99 ? -4.073 -2.966 14.147 1.00 93.88 99 SER A C 1
ATOM 776 O O . SER A 1 99 ? -4.978 -3.741 13.839 1.00 93.88 99 SER A O 1
ATOM 778 N N . LEU A 1 100 ? -3.003 -2.736 13.382 1.00 95.38 100 LEU A N 1
ATOM 779 C CA . LEU A 1 100 ? -2.780 -3.401 12.098 1.00 95.38 100 LEU A CA 1
ATOM 780 C C . LEU A 1 100 ? -2.641 -4.924 12.256 1.00 95.38 100 LEU A C 1
ATOM 782 O O . LEU A 1 100 ? -3.186 -5.673 11.456 1.00 95.38 100 LEU A O 1
ATOM 786 N N . SER A 1 101 ? -1.996 -5.382 13.335 1.00 94.50 101 SER A N 1
ATOM 787 C CA . SER A 1 101 ? -1.850 -6.815 13.646 1.00 94.50 101 SER A CA 1
ATOM 788 C C . SER A 1 101 ? -3.210 -7.487 13.838 1.00 94.50 101 SER A C 1
ATOM 790 O O . SER A 1 101 ? -3.469 -8.512 13.219 1.00 94.50 101 SER A O 1
ATOM 792 N N . LYS A 1 102 ? -4.122 -6.871 14.604 1.00 94.69 102 LYS A N 1
ATOM 793 C CA . LYS A 1 102 ? -5.478 -7.416 14.787 1.00 94.69 102 LYS A CA 1
ATOM 794 C C . LYS A 1 102 ? -6.283 -7.459 13.494 1.00 94.69 102 LYS A C 1
ATOM 796 O O . LYS A 1 102 ? -7.134 -8.325 13.351 1.00 94.69 102 LYS A O 1
ATOM 801 N N . LEU A 1 103 ? -6.059 -6.503 12.594 1.00 96.31 103 LEU A N 1
ATOM 802 C CA . LEU A 1 103 ? -6.707 -6.491 11.284 1.00 96.31 103 LEU A CA 1
ATOM 803 C C . LEU A 1 103 ? -6.184 -7.643 10.425 1.00 96.31 103 LEU A C 1
ATOM 805 O O . LEU A 1 103 ? -6.986 -8.389 9.878 1.00 96.31 103 LEU A O 1
ATOM 809 N N . GLY A 1 104 ? -4.866 -7.841 10.375 1.00 96.56 104 GLY A N 1
ATOM 810 C CA . GLY A 1 104 ? -4.236 -8.914 9.601 1.00 96.56 104 GLY A CA 1
ATOM 811 C C . GLY A 1 104 ? -4.605 -10.338 10.040 1.00 96.56 104 GLY A C 1
ATOM 812 O O . GLY A 1 104 ? -4.471 -11.265 9.252 1.00 96.56 104 GLY A O 1
ATOM 813 N N . GLU A 1 105 ? -5.100 -10.529 11.265 1.00 96.94 105 GLU A N 1
ATOM 814 C CA . GLU A 1 105 ? -5.533 -11.836 11.788 1.00 96.94 105 GLU A CA 1
ATOM 815 C C . GLU A 1 105 ? -6.960 -12.243 11.367 1.00 96.94 105 GLU A C 1
ATOM 817 O O . GLU A 1 105 ? -7.377 -13.366 11.650 1.00 96.94 105 GLU A O 1
ATOM 822 N N . LEU A 1 106 ? -7.728 -11.354 10.724 1.00 96.12 106 LEU A N 1
ATOM 823 C CA . LEU A 1 106 ? -9.151 -11.590 10.441 1.00 96.12 106 LEU A CA 1
ATOM 824 C C . LEU A 1 106 ? -9.388 -12.601 9.311 1.00 96.12 106 LEU A C 1
ATOM 826 O O . LEU A 1 106 ? -10.212 -13.503 9.460 1.00 96.12 106 LEU A O 1
ATOM 830 N N . ASP A 1 107 ? -8.690 -12.436 8.187 1.00 96.50 107 ASP A N 1
ATOM 831 C CA . ASP A 1 107 ? -8.736 -13.327 7.026 1.00 96.50 107 ASP A CA 1
ATOM 832 C C . ASP A 1 107 ? -7.514 -13.110 6.109 1.00 96.50 107 ASP A C 1
ATOM 834 O O . ASP A 1 107 ? -6.700 -12.212 6.334 1.00 96.50 107 ASP A O 1
ATOM 838 N N . GLU A 1 108 ? -7.378 -13.930 5.061 1.00 97.25 108 GLU A N 1
ATOM 839 C CA . GLU A 1 108 ? -6.241 -13.878 4.128 1.00 97.25 108 GLU A CA 1
ATOM 840 C C . GLU A 1 108 ? -6.150 -12.562 3.336 1.00 97.25 108 GLU A C 1
ATOM 842 O O . GLU A 1 108 ? -5.046 -12.088 3.062 1.00 97.25 108 GLU A O 1
ATOM 847 N N . ASN A 1 109 ? -7.281 -11.933 2.996 1.00 97.12 109 ASN A N 1
ATOM 848 C CA . ASN A 1 109 ? -7.262 -10.632 2.327 1.00 97.12 109 ASN A CA 1
ATOM 849 C C . ASN A 1 109 ? -6.803 -9.554 3.311 1.00 97.12 109 ASN A C 1
ATOM 851 O O . ASN A 1 109 ? -5.918 -8.764 2.994 1.00 97.12 109 ASN A O 1
ATOM 855 N N . CYS A 1 110 ? -7.332 -9.541 4.532 1.00 97.44 110 CYS A N 1
ATOM 856 C CA . CYS A 1 110 ? -6.881 -8.629 5.575 1.00 97.44 110 CYS A CA 1
ATOM 857 C C . CYS A 1 110 ? -5.379 -8.789 5.842 1.00 97.44 110 CYS A C 1
ATOM 859 O O . CYS A 1 110 ? -4.654 -7.795 5.890 1.00 97.44 110 CYS A O 1
ATOM 861 N N . LYS A 1 111 ? -4.891 -10.030 5.936 1.00 97.69 111 LYS A N 1
ATOM 862 C CA . LYS A 1 111 ? -3.467 -10.333 6.087 1.00 97.69 111 LYS A CA 1
ATOM 863 C C . LYS A 1 111 ? -2.647 -9.745 4.942 1.00 97.69 111 LYS A C 1
ATOM 865 O O . LYS A 1 111 ? -1.745 -8.946 5.193 1.00 97.69 111 LYS A O 1
ATOM 870 N N . ARG A 1 112 ? -3.017 -10.046 3.694 1.00 97.75 112 ARG A N 1
ATOM 871 C CA . ARG A 1 112 ? -2.353 -9.540 2.484 1.00 97.75 112 ARG A CA 1
ATOM 872 C C . ARG A 1 112 ? -2.234 -8.013 2.476 1.00 97.75 112 ARG A C 1
ATOM 874 O O . ARG A 1 112 ? -1.165 -7.487 2.168 1.00 97.75 112 ARG A O 1
ATOM 881 N N . TYR A 1 113 ? -3.308 -7.303 2.817 1.00 97.62 113 TYR A N 1
ATOM 882 C CA . TYR A 1 113 ? -3.308 -5.837 2.846 1.00 97.62 113 TYR A CA 1
ATOM 883 C C . TYR A 1 113 ? -2.504 -5.280 4.021 1.00 97.62 113 TYR A C 1
ATOM 885 O O . TYR A 1 113 ? -1.783 -4.303 3.835 1.00 97.62 113 TYR A O 1
ATOM 893 N N . SER A 1 114 ? -2.547 -5.931 5.187 1.00 97.12 114 SER A N 1
ATOM 894 C CA . SER A 1 114 ? -1.732 -5.524 6.334 1.00 97.12 114 SER A CA 1
ATOM 895 C C . SER A 1 114 ? -0.231 -5.674 6.079 1.00 97.12 114 SER A C 1
ATOM 897 O O . SER A 1 114 ? 0.546 -4.802 6.458 1.00 97.12 114 SER A O 1
ATOM 899 N N . GLU A 1 115 ? 0.179 -6.722 5.359 1.00 97.12 115 GLU A N 1
ATOM 900 C CA . GLU A 1 115 ? 1.569 -6.935 4.950 1.00 97.12 115 GLU A CA 1
ATOM 901 C C . GLU A 1 115 ? 2.026 -5.879 3.935 1.00 97.12 115 GLU A C 1
ATOM 903 O O . GLU A 1 115 ? 3.122 -5.336 4.067 1.00 97.12 115 GLU A O 1
ATOM 908 N N . LEU A 1 116 ? 1.179 -5.546 2.951 1.00 97.31 116 LEU A N 1
ATOM 909 C CA . LEU A 1 116 ? 1.447 -4.465 1.997 1.00 97.31 116 LEU A CA 1
ATOM 910 C C . LEU A 1 116 ? 1.594 -3.108 2.694 1.00 97.31 116 LEU A C 1
ATOM 912 O O . LEU A 1 116 ? 2.500 -2.344 2.364 1.00 97.31 116 LEU A O 1
ATOM 916 N N . GLU A 1 117 ? 0.705 -2.812 3.642 1.00 96.12 117 GLU A N 1
ATOM 917 C CA . GLU A 1 117 ? 0.703 -1.564 4.404 1.00 96.12 117 GLU A CA 1
ATOM 918 C C . GLU A 1 117 ? 1.957 -1.447 5.281 1.00 96.12 117 GLU A C 1
ATOM 920 O O . GLU A 1 117 ? 2.699 -0.471 5.159 1.00 96.12 117 GLU A O 1
ATOM 925 N N . ALA A 1 118 ? 2.264 -2.485 6.066 1.00 95.62 118 ALA A N 1
ATOM 926 C CA . ALA A 1 118 ? 3.460 -2.525 6.902 1.00 95.62 118 ALA A CA 1
ATOM 927 C C . ALA A 1 118 ? 4.745 -2.394 6.071 1.00 95.62 118 ALA A C 1
ATOM 929 O O . ALA A 1 118 ? 5.639 -1.623 6.421 1.00 95.62 118 ALA A O 1
ATOM 930 N N . PHE A 1 119 ? 4.823 -3.090 4.933 1.00 96.12 119 PHE A N 1
ATOM 931 C CA . PHE A 1 119 ? 5.990 -3.020 4.061 1.00 96.12 119 PHE A CA 1
ATOM 932 C C . PHE A 1 119 ? 6.148 -1.645 3.399 1.00 96.12 119 PHE A C 1
ATOM 934 O O . PHE A 1 119 ? 7.264 -1.137 3.277 1.00 96.12 119 PHE A O 1
ATOM 941 N N . ALA A 1 120 ? 5.047 -0.999 3.004 1.00 95.75 120 ALA A N 1
ATOM 942 C CA . ALA A 1 120 ? 5.088 0.370 2.497 1.00 95.75 120 ALA A CA 1
ATOM 943 C C . ALA A 1 120 ? 5.630 1.346 3.554 1.00 95.75 120 ALA A C 1
ATOM 945 O O . ALA A 1 120 ? 6.453 2.208 3.227 1.00 95.75 120 ALA A O 1
ATOM 946 N N . THR A 1 121 ? 5.219 1.178 4.813 1.00 94.56 121 THR A N 1
ATOM 947 C CA . THR A 1 121 ? 5.737 1.950 5.946 1.00 94.56 121 THR A CA 1
ATOM 948 C C . THR A 1 121 ? 7.228 1.696 6.170 1.00 94.56 121 THR A C 1
ATOM 950 O O . THR A 1 121 ? 7.984 2.657 6.289 1.00 94.56 121 THR A O 1
ATOM 953 N N . ASP A 1 122 ? 7.691 0.445 6.120 1.00 94.31 122 ASP A N 1
ATOM 954 C CA . ASP A 1 122 ? 9.117 0.119 6.258 1.00 94.31 122 ASP A CA 1
ATOM 955 C C . ASP A 1 122 ? 9.972 0.763 5.153 1.00 94.31 122 ASP A C 1
ATOM 957 O O . ASP A 1 122 ? 11.022 1.349 5.425 1.00 94.31 122 ASP A O 1
ATOM 961 N N . ILE A 1 123 ? 9.505 0.728 3.900 1.00 93.81 123 ILE A N 1
ATOM 962 C CA . ILE A 1 123 ? 10.176 1.407 2.781 1.00 93.81 123 ILE A CA 1
ATOM 963 C C . ILE A 1 123 ? 10.224 2.921 3.004 1.00 93.81 123 ILE A C 1
ATOM 965 O O . ILE A 1 123 ? 11.251 3.551 2.741 1.00 93.81 123 ILE A O 1
ATOM 969 N N . TYR A 1 124 ? 9.137 3.515 3.497 1.00 93.38 124 TYR A N 1
ATOM 970 C CA . TYR A 1 124 ? 9.099 4.938 3.819 1.00 93.38 124 TYR A CA 1
ATOM 971 C C . TYR A 1 124 ? 10.092 5.291 4.937 1.00 93.38 124 TYR A C 1
ATOM 973 O O . TYR A 1 124 ? 10.855 6.245 4.798 1.00 93.38 124 TYR A O 1
ATOM 981 N N . SER A 1 125 ? 10.144 4.486 5.999 1.00 92.75 125 SER A N 1
ATOM 982 C CA . SER A 1 125 ? 11.077 4.620 7.124 1.00 92.75 125 SER A CA 1
ATOM 983 C C . SER A 1 125 ? 12.553 4.517 6.727 1.00 92.75 125 SER A C 1
ATOM 985 O O . SER A 1 125 ? 13.408 5.080 7.407 1.00 92.75 125 SER A O 1
ATOM 987 N N . LEU A 1 126 ? 12.871 3.825 5.631 1.00 92.38 126 LEU A N 1
ATOM 988 C CA . LEU A 1 126 ? 14.223 3.788 5.062 1.00 92.38 126 LEU A CA 1
ATOM 989 C C . LEU A 1 126 ? 14.563 5.035 4.235 1.00 92.38 126 LEU A C 1
ATOM 991 O O . LEU A 1 126 ? 15.737 5.320 4.006 1.00 92.38 126 LEU A O 1
ATOM 995 N N . ALA A 1 127 ? 13.551 5.758 3.757 1.00 90.62 127 ALA A N 1
ATOM 996 C CA . ALA A 1 127 ? 13.715 6.950 2.932 1.00 90.62 127 ALA A CA 1
ATOM 997 C C . ALA A 1 127 ? 13.758 8.256 3.749 1.00 90.62 127 ALA A C 1
ATOM 999 O O . ALA A 1 127 ? 13.951 9.329 3.172 1.00 90.62 127 ALA A O 1
ATOM 1000 N N . THR A 1 128 ? 13.571 8.194 5.071 1.00 90.94 128 THR A N 1
ATOM 1001 C 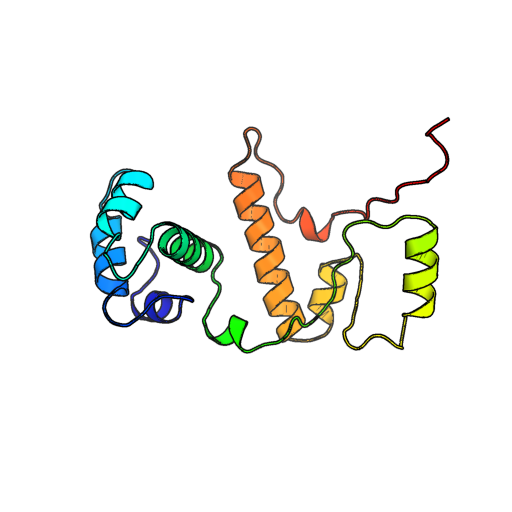CA . THR A 1 128 ? 13.692 9.349 5.968 1.00 90.94 128 THR A CA 1
ATOM 1002 C C . THR A 1 128 ? 15.154 9.694 6.258 1.00 90.94 128 THR A C 1
ATOM 1004 O O . THR A 1 128 ? 16.038 8.846 6.174 1.00 90.94 128 THR A O 1
ATOM 1007 N N . THR A 1 129 ? 15.417 10.955 6.627 1.00 90.31 129 THR A N 1
ATO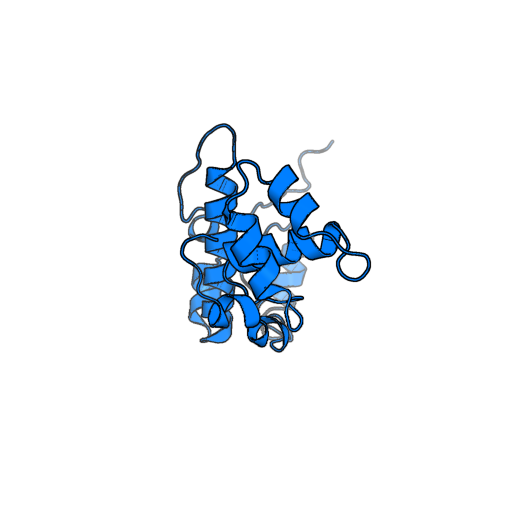M 1008 C CA . THR A 1 129 ? 16.773 11.442 6.954 1.00 90.31 129 THR A CA 1
ATOM 1009 C C . THR A 1 129 ? 17.434 10.620 8.058 1.00 90.31 129 THR A C 1
ATOM 1011 O O . THR A 1 129 ? 18.612 10.288 7.969 1.00 90.31 129 THR A O 1
ATOM 1014 N N . GLU A 1 130 ? 16.658 10.280 9.086 1.00 89.94 130 GLU A N 1
ATOM 1015 C CA . GLU A 1 130 ? 17.047 9.332 10.121 1.00 89.94 130 GLU A CA 1
ATOM 1016 C C . GLU A 1 130 ? 16.259 8.047 9.905 1.00 89.94 130 GLU A C 1
ATOM 1018 O O . GLU A 1 130 ? 15.023 8.078 9.906 1.00 89.94 130 GLU A O 1
ATOM 1023 N N . ILE A 1 131 ? 16.971 6.936 9.708 1.00 85.81 131 ILE A N 1
ATOM 1024 C CA . ILE A 1 131 ? 16.359 5.621 9.514 1.00 85.81 131 ILE A CA 1
ATOM 1025 C C . ILE A 1 131 ? 15.545 5.279 10.759 1.00 85.81 131 ILE A C 1
ATOM 1027 O O . ILE A 1 131 ? 16.076 5.235 11.871 1.00 85.81 131 ILE A O 1
ATOM 1031 N N . GLN A 1 132 ? 14.255 5.035 10.559 1.00 88.44 132 GLN A N 1
ATOM 1032 C CA . GLN A 1 132 ? 13.359 4.621 11.633 1.00 88.44 132 GLN A CA 1
ATOM 1033 C C . GLN A 1 132 ? 13.348 3.089 11.771 1.00 88.44 132 GLN A C 1
ATOM 1035 O O . GLN A 1 132 ? 13.695 2.381 10.822 1.00 88.44 132 GLN A O 1
ATOM 1040 N N . PRO A 1 133 ? 12.950 2.546 12.937 1.00 85.56 133 PRO A N 1
ATOM 1041 C CA . PRO A 1 133 ? 12.776 1.106 13.103 1.00 85.56 133 PRO A CA 1
ATOM 1042 C C . PRO A 1 133 ? 11.759 0.526 12.108 1.00 85.56 133 PRO A C 1
ATOM 1044 O O . PRO A 1 133 ? 10.796 1.198 11.743 1.00 85.56 133 PRO A O 1
ATOM 1047 N N . THR A 1 134 ? 11.930 -0.742 11.731 1.00 84.69 134 THR A N 1
ATOM 1048 C CA . THR A 1 134 ? 10.939 -1.506 10.949 1.00 84.69 134 THR A CA 1
ATOM 1049 C C . THR A 1 134 ? 9.710 -1.845 11.791 1.00 84.69 134 THR A C 1
ATOM 1051 O O . THR A 1 134 ? 9.747 -1.709 13.011 1.00 84.69 134 THR A O 1
ATOM 1054 N N . GLU A 1 135 ? 8.612 -2.305 11.195 1.00 85.81 135 GLU A N 1
ATOM 1055 C CA . GLU A 1 135 ? 7.403 -2.759 11.908 1.00 85.81 135 GLU A CA 1
ATOM 1056 C C . GLU A 1 135 ? 6.799 -1.694 12.844 1.00 85.81 135 GLU A C 1
ATOM 1058 O O . GLU A 1 135 ? 6.169 -1.995 13.866 1.00 85.81 135 GLU A O 1
ATOM 1063 N N . THR A 1 136 ? 7.019 -0.415 12.542 1.00 86.44 136 THR A N 1
ATOM 1064 C CA . THR A 1 136 ? 6.436 0.692 13.315 1.00 86.44 136 THR A CA 1
ATOM 1065 C C . THR A 1 136 ? 4.917 0.659 13.247 1.00 86.44 136 THR A C 1
ATOM 1067 O O . THR A 1 136 ? 4.257 0.935 14.244 1.00 86.44 136 THR A O 1
ATOM 1070 N N . ASP A 1 137 ? 4.360 0.210 12.127 1.00 84.88 137 ASP A N 1
ATOM 1071 C CA . ASP A 1 137 ? 2.922 0.125 11.904 1.00 84.88 137 ASP A CA 1
ATOM 1072 C C . ASP A 1 137 ? 2.197 -0.873 12.818 1.00 84.88 137 ASP A C 1
ATOM 1074 O O . ASP A 1 137 ? 1.088 -0.601 13.289 1.00 84.88 137 ASP A O 1
ATOM 1078 N N . TYR A 1 138 ? 2.843 -1.991 13.154 1.00 86.25 138 TYR A N 1
ATOM 1079 C CA . TYR A 1 138 ? 2.307 -2.957 14.117 1.00 86.25 138 TYR A CA 1
ATOM 1080 C C . TYR A 1 138 ? 2.378 -2.456 15.564 1.00 86.25 138 TYR A C 1
ATOM 1082 O O . TYR A 1 138 ? 1.613 -2.908 16.418 1.00 86.25 138 TYR A O 1
ATOM 1090 N N . ARG A 1 139 ? 3.280 -1.508 15.840 1.00 84.44 139 ARG A N 1
ATOM 1091 C CA . ARG A 1 139 ? 3.552 -0.960 17.177 1.00 84.44 139 ARG A CA 1
ATOM 1092 C C . ARG A 1 139 ? 2.944 0.426 17.398 1.00 84.44 139 ARG A C 1
ATOM 1094 O O . ARG A 1 139 ? 2.973 0.934 18.521 1.00 84.44 139 ARG A O 1
ATOM 1101 N N . ALA A 1 140 ? 2.397 1.029 16.347 1.00 81.81 140 ALA A N 1
ATOM 1102 C CA . ALA A 1 140 ? 1.822 2.359 16.375 1.00 81.81 140 ALA A CA 1
ATOM 1103 C C . ALA A 1 140 ? 0.650 2.420 17.361 1.00 81.81 140 ALA A C 1
ATOM 1105 O O . ALA A 1 140 ? -0.279 1.609 17.325 1.00 81.81 140 ALA A O 1
ATOM 1106 N N . LYS A 1 141 ? 0.695 3.409 18.255 1.00 80.62 141 LYS A N 1
ATOM 1107 C CA . LYS A 1 141 ? -0.431 3.747 19.128 1.00 80.62 141 LYS A CA 1
ATOM 1108 C C . LYS A 1 141 ? -1.336 4.735 18.404 1.00 80.62 141 LYS A C 1
ATOM 1110 O O . LYS A 1 141 ? -0.849 5.595 17.676 1.00 80.62 141 LYS A O 1
ATOM 1115 N N . ILE A 1 142 ? -2.642 4.629 18.638 1.00 83.19 142 ILE A N 1
ATOM 1116 C CA . ILE A 1 142 ? -3.602 5.587 18.089 1.00 83.19 142 ILE A CA 1
ATOM 1117 C C . ILE A 1 142 ? -3.326 6.992 18.633 1.00 83.19 142 ILE A C 1
ATOM 1119 O O . ILE A 1 142 ? -3.133 7.173 19.838 1.00 83.19 142 ILE A O 1
ATOM 1123 N N . GLY A 1 143 ? -3.336 7.987 17.747 1.00 78.50 143 GLY A N 1
ATOM 1124 C CA . GLY A 1 143 ? -3.363 9.387 18.153 1.00 78.50 143 GLY A CA 1
ATOM 1125 C C . GLY A 1 143 ? -4.748 9.742 18.689 1.00 78.50 143 GLY A C 1
ATOM 1126 O O . GLY A 1 143 ? -5.701 9.812 17.913 1.00 78.50 143 GLY A O 1
ATOM 1127 N N . ILE A 1 144 ? -4.865 9.945 20.003 1.00 74.38 144 ILE A N 1
ATOM 1128 C CA . ILE A 1 144 ? -6.070 10.506 20.627 1.00 74.38 144 ILE A CA 1
ATOM 1129 C C . ILE A 1 144 ? -5.848 12.009 20.762 1.00 74.38 144 ILE A C 1
ATOM 1131 O O . ILE A 1 144 ? -4.926 12.439 21.455 1.00 74.38 144 ILE A O 1
ATOM 1135 N N . THR A 1 145 ? -6.662 12.810 20.079 1.00 70.12 145 THR A N 1
ATOM 1136 C CA . THR A 1 145 ? -6.619 14.272 20.211 1.00 70.12 145 THR A CA 1
ATOM 1137 C C . THR A 1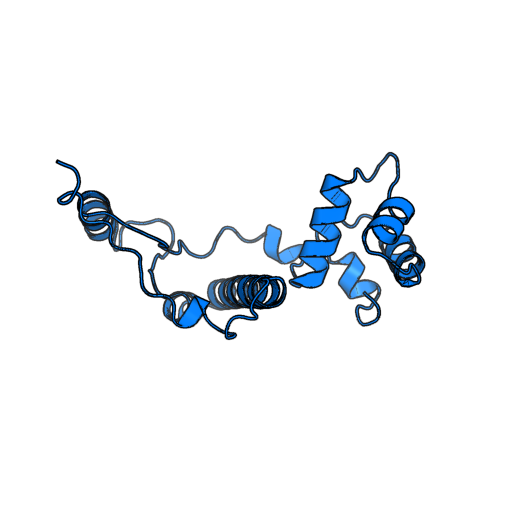 145 ? -7.738 14.720 21.143 1.00 70.12 145 THR A C 1
ATOM 1139 O O . THR A 1 145 ? -8.902 14.751 20.744 1.00 70.12 145 THR A O 1
ATOM 1142 N N . ASN A 1 146 ? -7.378 15.076 22.378 1.00 63.84 146 ASN A N 1
ATOM 1143 C CA . ASN A 1 146 ? -8.313 15.649 23.346 1.00 63.84 146 ASN A CA 1
ATOM 1144 C C . ASN A 1 146 ? -8.659 17.079 22.909 1.00 63.84 146 ASN A C 1
ATOM 1146 O O . ASN A 1 146 ? -7.768 17.905 22.714 1.00 63.84 146 ASN A O 1
ATOM 1150 N N . MET A 1 147 ? -9.947 17.400 22.769 1.00 54.59 147 MET A N 1
ATOM 1151 C CA . MET A 1 147 ? -10.400 18.734 22.334 1.00 54.59 147 MET A CA 1
ATOM 1152 C C . MET A 1 147 ? -10.286 19.812 23.436 1.00 54.59 147 MET A C 1
ATOM 1154 O O . MET A 1 147 ? -10.856 20.894 23.303 1.00 54.59 147 MET A O 1
ATOM 1158 N N . THR A 1 148 ? -9.565 19.537 24.527 1.00 51.94 148 THR A N 1
ATOM 1159 C CA . THR A 1 148 ? -9.557 20.355 25.751 1.00 51.94 148 THR A CA 1
ATOM 1160 C C . THR A 1 148 ? -8.384 21.335 25.885 1.00 51.94 148 THR A C 1
ATOM 1162 O O . THR A 1 148 ? -8.416 22.153 26.795 1.00 51.94 148 THR A O 1
ATOM 1165 N N . GLU A 1 149 ? -7.388 21.330 24.990 1.00 45.50 149 GLU A N 1
ATOM 1166 C CA . GLU A 1 149 ? -6.180 22.184 25.103 1.00 45.50 149 GLU A CA 1
ATOM 1167 C C . GLU A 1 149 ? -6.047 23.258 24.005 1.00 45.50 149 GLU A C 1
ATOM 1169 O O . GLU A 1 149 ? -4.949 23.623 23.590 1.00 45.50 149 GLU A O 1
ATOM 1174 N N . GLN A 1 150 ? -7.166 23.809 23.529 1.00 41.81 150 GLN A N 1
ATOM 1175 C CA . GLN A 1 150 ? -7.154 25.039 22.726 1.00 41.81 150 GLN A CA 1
ATOM 1176 C C . GLN A 1 150 ? -8.180 26.044 23.261 1.00 41.81 150 GLN A C 1
ATOM 1178 O O . GLN A 1 150 ? -9.258 26.220 22.691 1.00 41.81 150 GLN A O 1
ATOM 1183 N N . ARG A 1 151 ? -7.839 26.695 24.377 1.00 39.38 151 ARG A N 1
ATOM 1184 C CA . ARG A 1 151 ? -8.373 28.001 24.785 1.00 39.38 151 ARG A CA 1
ATOM 1185 C C . ARG A 1 151 ? -7.274 28.842 25.409 1.00 39.38 151 ARG A C 1
ATOM 1187 O O . ARG A 1 151 ? -6.477 28.261 26.173 1.00 39.38 151 ARG A O 1
#

Foldseek 3Di:
DQPDDQVLLCQFPPDDPPLSVQLNVLVPDPDPVSSLVSSDDPSQDSVSSVSSVLSSQLSPGPVLVVDDDQEAAQQADEPVRVVVVVVCVPVDPHHYDNALVVQLPPDVNSVVVSSSVQSSVQVVLCVDPHRDDGSCRRVDDYHYDYPPPDD

Sequence (151 aa):
MRMIDRDTLADVPDVGQGLEYRIIKASTENSLENMMKYIKTKRYPMSRIRRILLSALIGIRKSDLDILPPYGRILAVNDRGTDILAEAKGKAAIPFATSLSKLGELDENCKRYSELEAFATDIYSLATTEIQPTETDYRAKIGITNMTEQR

Secondary structure (DSSP, 8-state):
--S--HHHHHTSTT--TTHHHHHHHHTT-SSHHHHHHHH--SSS-HHHHHHHHHHHHHT--GGGGSSPP--EE--EEEHHHHHHHHHHTTTSSS-EES-HHHHHTS-HHHHHHHHHHHHHHHHHHHSSSSPPPS-HHHHPPPEEE-TTS--